Protein AF-A0A292RBQ7-F1 (afdb_monomer_lite)

Structure (mmCIF, N/CA/C/O backbone):
data_AF-A0A292RBQ7-F1
#
_entry.id   AF-A0A292RBQ7-F1
#
loop_
_atom_site.group_PDB
_atom_site.id
_atom_site.type_symbol
_atom_site.label_atom_id
_atom_site.label_alt_id
_atom_site.label_comp_id
_atom_site.label_asym_id
_atom_site.label_entity_id
_atom_site.label_seq_id
_atom_site.pdbx_PDB_ins_code
_atom_site.Cartn_x
_atom_site.Cartn_y
_atom_site.Cartn_z
_atom_site.occupancy
_atom_site.B_iso_or_equiv
_atom_site.auth_seq_id
_atom_site.auth_comp_id
_atom_site.auth_asym_id
_atom_site.auth_atom_id
_atom_site.pdbx_PDB_model_num
ATOM 1 N N . MET A 1 1 ? -29.243 -13.535 18.880 1.00 34.84 1 MET A N 1
ATOM 2 C CA . MET A 1 1 ? -29.684 -13.209 17.508 1.00 34.84 1 MET A CA 1
ATOM 3 C C . MET A 1 1 ? -28.539 -13.548 16.570 1.00 34.84 1 MET A C 1
ATOM 5 O O . MET A 1 1 ? -27.465 -12.994 16.783 1.00 34.84 1 MET A O 1
ATOM 9 N N . PRO A 1 2 ? -28.694 -14.492 15.629 1.00 38.25 2 PRO A N 1
ATOM 10 C CA . PRO A 1 2 ? -27.666 -14.731 14.625 1.00 38.25 2 PRO A CA 1
ATOM 11 C C . PRO A 1 2 ? -27.558 -13.477 13.753 1.00 38.25 2 PRO A C 1
ATOM 13 O O . PRO A 1 2 ? -28.570 -12.951 13.292 1.00 38.25 2 PRO A O 1
ATOM 16 N N . LEU A 1 3 ? -26.342 -12.951 13.601 1.00 38.84 3 LEU A N 1
ATOM 17 C CA . LEU A 1 3 ? -26.073 -11.875 12.655 1.00 38.84 3 LEU A CA 1
ATOM 18 C C . LEU A 1 3 ? -26.405 -12.410 11.267 1.00 38.84 3 LEU A C 1
ATOM 20 O O . LEU A 1 3 ? -25.806 -13.386 10.817 1.00 38.84 3 LEU A O 1
ATOM 24 N N . ASN A 1 4 ? -27.402 -11.796 10.639 1.00 38.44 4 ASN A N 1
ATOM 25 C CA . ASN A 1 4 ? -27.817 -12.137 9.296 1.00 38.44 4 ASN A CA 1
ATOM 26 C C . ASN A 1 4 ? -26.630 -11.880 8.353 1.00 38.44 4 ASN A C 1
ATOM 28 O O . ASN A 1 4 ? -26.234 -10.734 8.145 1.00 38.44 4 ASN A O 1
ATOM 32 N N . THR A 1 5 ? -26.010 -12.954 7.866 1.00 45.53 5 THR A N 1
ATOM 33 C CA . THR A 1 5 ? -24.866 -12.928 6.939 1.00 45.53 5 THR A CA 1
ATOM 34 C C . THR A 1 5 ? -25.353 -12.997 5.495 1.00 45.53 5 THR A C 1
ATOM 36 O O . THR A 1 5 ? -24.689 -13.575 4.638 1.00 45.53 5 THR A O 1
ATOM 39 N N . ASP A 1 6 ? -26.507 -12.381 5.224 1.00 39.84 6 ASP A N 1
ATOM 40 C CA . ASP A 1 6 ? -27.011 -12.147 3.877 1.00 39.84 6 ASP A CA 1
ATOM 41 C C . ASP A 1 6 ? -26.013 -11.257 3.127 1.00 39.84 6 ASP A C 1
ATOM 43 O O . ASP A 1 6 ? -26.031 -10.028 3.193 1.00 39.84 6 ASP A O 1
ATOM 47 N N . SER A 1 7 ? -25.071 -11.938 2.474 1.00 49.31 7 SER A N 1
ATOM 48 C CA . SER A 1 7 ? -24.188 -11.482 1.409 1.00 49.31 7 SER A CA 1
ATOM 49 C C . SER A 1 7 ? -23.706 -10.037 1.552 1.00 49.31 7 SER A C 1
ATOM 51 O O . SER A 1 7 ? -24.152 -9.139 0.833 1.00 49.31 7 SER A O 1
ATOM 53 N N . ILE A 1 8 ? -22.701 -9.815 2.406 1.00 46.22 8 ILE A N 1
ATOM 54 C CA . ILE A 1 8 ? -21.756 -8.725 2.135 1.00 46.22 8 ILE A CA 1
ATOM 55 C C . ILE A 1 8 ? -21.230 -9.009 0.721 1.00 46.22 8 ILE A C 1
ATOM 57 O O . ILE A 1 8 ? -20.708 -10.104 0.505 1.00 46.22 8 ILE 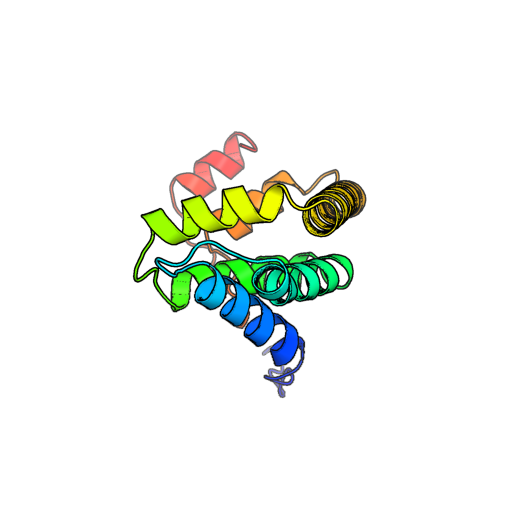A O 1
ATOM 61 N N . PRO A 1 9 ? -21.410 -8.111 -0.266 1.00 44.62 9 PRO A N 1
ATOM 62 C CA . PRO A 1 9 ? -20.984 -8.399 -1.624 1.00 44.62 9 PRO A CA 1
ATOM 63 C C . PRO A 1 9 ? -19.484 -8.670 -1.590 1.00 44.62 9 PRO A C 1
ATOM 65 O O . PRO A 1 9 ? -18.700 -7.768 -1.283 1.00 44.62 9 PRO A O 1
ATOM 68 N N . VAL A 1 10 ? -19.113 -9.914 -1.910 1.00 51.59 10 VAL A N 1
ATOM 69 C CA . VAL A 1 10 ? -17.736 -10.444 -1.915 1.00 51.59 10 VAL A CA 1
ATOM 70 C C . VAL A 1 10 ? -16.793 -9.563 -2.760 1.00 51.59 10 VAL A C 1
ATOM 72 O O . VAL A 1 10 ? -15.580 -9.598 -2.604 1.00 51.59 10 VAL A O 1
ATOM 75 N N . ASP A 1 11 ? -17.353 -8.684 -3.598 1.00 59.47 11 ASP A N 1
ATOM 76 C CA . ASP A 1 11 ? -16.640 -7.833 -4.547 1.00 59.47 11 ASP A CA 1
ATOM 77 C C . ASP A 1 11 ? -16.521 -6.342 -4.178 1.00 59.47 11 ASP A C 1
ATOM 79 O O . ASP A 1 11 ? -15.905 -5.599 -4.946 1.00 59.47 11 ASP A O 1
ATOM 83 N N . ARG A 1 12 ? -17.038 -5.855 -3.032 1.00 63.41 12 ARG A N 1
ATOM 84 C CA . ARG A 1 12 ? -17.095 -4.392 -2.756 1.00 63.41 12 ARG A CA 1
ATOM 85 C C . ARG A 1 12 ? -15.739 -3.686 -2.855 1.00 63.41 12 ARG A C 1
ATOM 87 O O . ARG A 1 12 ? -15.679 -2.520 -3.239 1.00 63.41 12 ARG A O 1
ATOM 94 N N . PHE A 1 13 ? -14.656 -4.392 -2.533 1.00 71.44 13 PHE A N 1
ATOM 95 C CA . PHE A 1 13 ? -13.298 -3.851 -2.554 1.00 71.44 13 PHE A CA 1
ATOM 96 C C . PHE A 1 13 ? -12.317 -4.675 -3.395 1.00 71.44 13 PHE A C 1
ATOM 98 O O . PHE A 1 13 ? -11.103 -4.497 -3.280 1.00 71.44 13 PHE A O 1
ATOM 105 N N . LYS A 1 14 ? -12.816 -5.536 -4.288 1.00 80.31 14 LYS A N 1
ATOM 106 C CA . LYS A 1 14 ? -11.972 -6.368 -5.158 1.00 80.31 14 LYS A CA 1
ATOM 107 C C . LYS A 1 14 ? -10.975 -5.555 -5.968 1.00 80.31 14 LYS A C 1
ATOM 109 O O . LYS A 1 14 ? -9.822 -5.943 -6.072 1.00 80.31 14 LYS A O 1
ATOM 114 N N . SER A 1 15 ? -11.381 -4.394 -6.480 1.00 84.25 15 SER A N 1
ATOM 115 C CA . SER A 1 15 ? -10.478 -3.517 -7.234 1.00 84.25 15 SER A CA 1
ATOM 116 C C . SER A 1 15 ? -9.303 -3.006 -6.390 1.00 84.25 15 SER A C 1
ATOM 118 O O . SER A 1 15 ? -8.179 -2.966 -6.887 1.00 84.25 15 SER A O 1
ATOM 120 N N . ILE A 1 16 ? -9.538 -2.694 -5.109 1.00 86.25 16 ILE A N 1
ATOM 121 C CA . ILE A 1 16 ? -8.496 -2.290 -4.153 1.00 86.25 16 ILE A CA 1
ATOM 122 C C . ILE A 1 16 ? -7.552 -3.466 -3.886 1.00 86.25 16 ILE A C 1
ATOM 124 O O . ILE A 1 16 ? -6.334 -3.287 -3.925 1.00 86.25 16 ILE A O 1
ATOM 128 N N . ARG A 1 17 ? -8.101 -4.672 -3.685 1.00 85.00 17 ARG A N 1
ATOM 129 C CA . ARG A 1 17 ? -7.316 -5.901 -3.499 1.00 85.00 17 ARG A CA 1
ATOM 130 C C . ARG A 1 17 ? -6.442 -6.214 -4.705 1.00 85.00 17 ARG A C 1
ATOM 132 O O . ARG A 1 17 ? -5.235 -6.349 -4.563 1.00 85.00 17 ARG A O 1
ATOM 139 N N . THR A 1 18 ? -7.027 -6.252 -5.900 1.00 87.56 18 THR A N 1
ATOM 140 C CA . THR A 1 18 ? -6.303 -6.532 -7.144 1.00 87.56 18 THR A CA 1
ATOM 141 C C . THR A 1 18 ? -5.192 -5.515 -7.387 1.00 87.56 18 THR A C 1
ATOM 143 O O . THR A 1 18 ? -4.115 -5.877 -7.858 1.00 87.56 18 THR A O 1
ATOM 146 N N . ARG A 1 19 ? -5.409 -4.235 -7.059 1.00 89.38 19 ARG A N 1
ATOM 147 C CA . ARG A 1 19 ? -4.346 -3.227 -7.162 1.00 89.38 19 ARG A CA 1
ATOM 148 C C . ARG A 1 19 ? -3.252 -3.437 -6.121 1.00 89.38 19 ARG A C 1
ATOM 150 O O . ARG A 1 19 ? -2.087 -3.399 -6.497 1.00 89.38 19 ARG A O 1
ATOM 157 N N . ALA A 1 20 ? -3.600 -3.740 -4.872 1.00 89.94 20 ALA A N 1
ATOM 158 C CA . ALA A 1 20 ? -2.628 -4.084 -3.833 1.00 89.94 20 ALA A CA 1
ATOM 159 C C . ALA A 1 20 ? -1.746 -5.275 -4.248 1.00 89.94 20 ALA A C 1
ATOM 161 O O . ALA A 1 20 ? -0.520 -5.215 -4.203 1.00 89.94 20 ALA A O 1
ATOM 162 N N . GLU A 1 21 ? -2.377 -6.327 -4.758 1.00 89.12 21 GLU A N 1
ATOM 163 C CA . GLU A 1 21 ? -1.735 -7.509 -5.323 1.00 89.12 21 GLU A CA 1
ATOM 164 C C . GLU A 1 21 ? -0.766 -7.174 -6.462 1.00 89.12 21 GLU A C 1
ATOM 166 O O . GLU A 1 21 ? 0.350 -7.701 -6.491 1.00 89.12 21 GLU A O 1
ATOM 171 N N . ARG A 1 22 ? -1.170 -6.299 -7.391 1.00 89.44 22 ARG A N 1
ATOM 172 C CA . ARG A 1 22 ? -0.319 -5.854 -8.504 1.00 89.44 22 ARG A CA 1
ATOM 173 C C . ARG A 1 22 ? 0.910 -5.096 -8.025 1.00 89.44 22 ARG A C 1
ATOM 175 O O . ARG A 1 22 ? 1.962 -5.286 -8.622 1.00 89.44 22 ARG A O 1
ATOM 182 N N . VAL A 1 23 ? 0.804 -4.309 -6.950 1.00 90.75 23 VAL A N 1
ATOM 183 C CA . VAL A 1 23 ? 1.970 -3.641 -6.347 1.00 90.75 23 VAL A CA 1
ATOM 184 C C . VAL A 1 23 ? 2.991 -4.663 -5.863 1.00 90.75 23 VAL A C 1
ATOM 186 O O . VAL A 1 23 ? 4.178 -4.519 -6.146 1.00 90.75 23 VAL A O 1
ATOM 189 N N . ILE A 1 24 ? 2.545 -5.709 -5.160 1.00 89.31 24 ILE A N 1
ATOM 190 C CA . ILE A 1 24 ? 3.460 -6.753 -4.685 1.00 89.31 24 ILE A CA 1
ATOM 191 C C . ILE A 1 24 ? 4.177 -7.396 -5.874 1.00 89.31 24 ILE A C 1
ATOM 193 O O . ILE A 1 24 ? 5.400 -7.476 -5.871 1.00 89.31 24 ILE A O 1
ATOM 197 N N . THR A 1 25 ? 3.448 -7.762 -6.931 1.00 87.69 25 THR A N 1
ATOM 198 C CA . THR A 1 25 ? 4.039 -8.370 -8.135 1.00 87.69 25 THR A CA 1
ATOM 199 C C . THR A 1 25 ? 4.974 -7.438 -8.894 1.00 87.69 25 THR A C 1
ATOM 201 O O . THR A 1 25 ? 6.016 -7.885 -9.361 1.00 87.69 25 THR A O 1
ATOM 204 N N . SER A 1 26 ? 4.629 -6.158 -9.035 1.00 88.25 26 SER A N 1
ATOM 205 C CA . SER A 1 26 ? 5.461 -5.213 -9.783 1.00 88.25 26 SER A CA 1
ATOM 206 C C . SER A 1 26 ? 6.757 -4.878 -9.054 1.00 88.25 26 SER A C 1
ATOM 208 O O . SER A 1 26 ? 7.739 -4.519 -9.695 1.00 88.25 26 SER A O 1
ATOM 210 N N . LEU A 1 27 ? 6.774 -4.977 -7.721 1.00 88.88 27 LEU A N 1
ATOM 211 C CA . LEU A 1 27 ? 7.961 -4.705 -6.914 1.00 88.88 27 LEU A CA 1
ATOM 212 C C . LEU A 1 27 ? 8.793 -5.961 -6.639 1.00 88.88 27 LEU A C 1
ATOM 214 O O . LEU A 1 27 ? 10.011 -5.846 -6.517 1.00 88.88 27 LEU A O 1
ATOM 218 N N . ASP A 1 28 ? 8.181 -7.144 -6.576 1.00 88.94 28 ASP A N 1
ATOM 219 C CA . ASP A 1 28 ? 8.846 -8.434 -6.338 1.00 88.94 28 ASP A CA 1
ATOM 220 C C . ASP A 1 28 ? 9.494 -9.000 -7.618 1.00 88.94 28 ASP A C 1
ATOM 222 O O . ASP A 1 28 ? 9.190 -10.098 -8.077 1.00 88.94 28 ASP A O 1
ATOM 226 N N . THR A 1 29 ? 10.380 -8.211 -8.228 1.00 87.00 29 THR A N 1
ATOM 227 C CA . THR A 1 29 ? 11.065 -8.538 -9.486 1.00 87.00 29 THR A CA 1
ATOM 228 C C . THR A 1 29 ? 12.551 -8.169 -9.434 1.00 87.00 29 THR A C 1
ATOM 230 O O . THR A 1 29 ? 12.912 -7.154 -8.831 1.00 87.00 29 THR A O 1
ATOM 233 N N . PRO A 1 30 ? 13.445 -8.930 -10.095 1.00 86.81 30 PRO A N 1
ATOM 234 C CA . PRO A 1 30 ? 14.856 -8.565 -10.217 1.00 86.81 30 PRO A CA 1
ATOM 235 C C . PRO A 1 30 ? 15.101 -7.235 -10.941 1.00 86.81 30 PRO A C 1
ATOM 237 O O . PRO A 1 30 ? 16.161 -6.625 -10.757 1.00 86.81 30 PRO A O 1
ATOM 240 N N . LEU A 1 31 ? 14.140 -6.782 -11.748 1.00 86.81 31 LEU A N 1
ATOM 241 C CA . LEU A 1 31 ? 14.236 -5.554 -12.530 1.00 86.81 31 LEU A CA 1
ATOM 242 C C . LEU A 1 31 ? 14.193 -4.309 -11.636 1.00 86.81 31 LEU A C 1
ATOM 244 O O . LEU A 1 31 ? 13.584 -4.306 -10.564 1.00 86.81 31 LEU A O 1
ATOM 248 N N . SER A 1 32 ? 14.877 -3.254 -12.073 1.00 83.88 32 SER A N 1
ATOM 249 C CA . SER A 1 32 ? 14.765 -1.940 -11.443 1.00 83.88 32 SER A CA 1
ATOM 250 C C . SER A 1 32 ? 13.432 -1.302 -11.840 1.00 83.88 32 SER A C 1
ATOM 252 O O . SER A 1 32 ? 13.071 -1.377 -13.013 1.00 83.88 32 SER A O 1
ATOM 254 N N . PRO A 1 33 ? 12.710 -0.674 -10.901 1.00 83.94 33 PRO A N 1
ATOM 255 C CA . PRO A 1 33 ? 11.444 -0.028 -11.206 1.00 83.94 33 PRO A CA 1
ATOM 256 C C . PRO A 1 33 ? 11.668 1.217 -12.069 1.00 83.94 33 PRO A C 1
ATOM 258 O O . PRO A 1 33 ? 12.522 2.050 -11.759 1.00 83.94 33 PRO A O 1
ATOM 261 N N . ASP A 1 34 ? 10.881 1.333 -13.130 1.00 78.50 34 ASP A N 1
ATOM 262 C CA . ASP A 1 34 ? 10.764 2.514 -13.986 1.00 78.50 34 ASP A CA 1
ATOM 263 C C . ASP A 1 34 ? 9.548 3.374 -13.584 1.00 78.50 34 ASP A C 1
ATOM 265 O O . ASP A 1 34 ? 8.831 3.061 -12.627 1.00 78.50 34 ASP A O 1
ATOM 269 N N . GLU A 1 35 ? 9.322 4.489 -14.287 1.00 72.88 35 GLU A N 1
ATOM 270 C CA . GLU A 1 35 ? 8.167 5.364 -14.035 1.00 72.88 35 GLU A CA 1
ATOM 271 C C . GLU A 1 35 ? 6.835 4.611 -14.176 1.00 72.88 35 GLU A C 1
ATOM 273 O O . GLU A 1 35 ? 5.943 4.776 -13.339 1.00 72.88 35 GLU A O 1
ATOM 278 N N . ASP A 1 36 ? 6.723 3.702 -15.144 1.00 69.75 36 ASP A N 1
ATOM 279 C CA . ASP A 1 36 ? 5.525 2.884 -15.355 1.00 69.75 36 ASP A CA 1
ATOM 280 C C . ASP A 1 36 ? 5.287 1.886 -14.211 1.00 69.75 36 ASP A C 1
ATOM 282 O O . ASP A 1 36 ? 4.145 1.665 -13.790 1.00 69.75 36 ASP A O 1
ATOM 286 N N . SER A 1 37 ? 6.356 1.353 -13.617 1.00 68.56 37 SER A N 1
ATOM 287 C CA . SER A 1 37 ? 6.313 0.482 -12.437 1.00 68.56 37 SER A CA 1
ATOM 288 C C . SER A 1 37 ? 5.735 1.196 -11.212 1.00 68.56 37 SER A C 1
ATOM 290 O O . SER A 1 37 ? 5.205 0.547 -10.304 1.00 68.56 37 SER A O 1
ATOM 292 N N . THR A 1 38 ? 5.782 2.532 -11.179 1.00 83.44 38 THR A N 1
ATOM 293 C CA . THR A 1 38 ? 5.189 3.325 -10.091 1.00 83.44 38 THR A CA 1
ATOM 294 C C . THR A 1 38 ? 3.665 3.426 -10.188 1.00 83.44 38 THR A C 1
ATOM 296 O O . THR A 1 38 ? 3.004 3.673 -9.174 1.00 83.44 38 THR A O 1
ATOM 299 N N . LYS A 1 39 ? 3.078 3.169 -11.366 1.00 89.81 39 LYS A N 1
ATOM 300 C CA . LYS A 1 39 ? 1.642 3.337 -11.631 1.00 89.81 39 LYS A CA 1
ATOM 301 C C . LYS A 1 39 ? 0.768 2.543 -10.667 1.00 89.81 39 LYS A C 1
ATOM 303 O O . LYS A 1 39 ? -0.151 3.105 -10.072 1.00 89.81 39 LYS A O 1
ATOM 308 N N . TYR A 1 40 ? 1.066 1.259 -10.468 1.00 89.19 40 TYR A N 1
ATOM 309 C CA . TYR A 1 40 ? 0.266 0.408 -9.581 1.00 89.19 40 TYR A CA 1
ATOM 310 C C . TYR A 1 40 ? 0.341 0.871 -8.127 1.00 89.19 40 TYR A C 1
ATOM 312 O O . TYR A 1 40 ? -0.679 0.888 -7.436 1.00 89.19 40 TYR A O 1
ATOM 320 N N . LEU A 1 41 ? 1.523 1.304 -7.673 1.00 91.44 41 LEU A N 1
ATOM 321 C CA . LEU A 1 41 ? 1.679 1.845 -6.326 1.00 91.44 41 LEU A CA 1
ATOM 322 C C . LEU A 1 41 ? 0.921 3.165 -6.181 1.00 91.44 41 LEU A C 1
ATOM 324 O O . LEU A 1 41 ? 0.219 3.350 -5.192 1.00 91.44 41 LEU A O 1
ATOM 328 N N . ALA A 1 42 ? 0.997 4.056 -7.169 1.00 93.06 42 ALA A N 1
ATOM 329 C CA . ALA A 1 42 ? 0.262 5.316 -7.161 1.00 93.06 42 ALA A CA 1
ATOM 330 C C . ALA A 1 42 ? -1.258 5.094 -7.118 1.00 93.06 42 ALA A C 1
ATOM 332 O O . ALA A 1 42 ? -1.958 5.724 -6.324 1.00 93.06 42 ALA A O 1
ATOM 333 N N . GLU A 1 43 ? -1.788 4.195 -7.949 1.00 92.62 43 GLU A N 1
ATOM 334 C CA . GLU A 1 43 ? -3.211 3.842 -7.951 1.00 92.62 43 GLU A CA 1
ATOM 335 C C . GLU A 1 43 ? -3.650 3.257 -6.606 1.00 92.62 43 GLU A C 1
ATOM 337 O O . GLU A 1 43 ? -4.670 3.677 -6.057 1.00 92.62 43 GLU A O 1
ATOM 342 N N . HIS A 1 44 ? -2.858 2.350 -6.033 1.00 92.81 44 HIS A N 1
ATOM 343 C CA . HIS A 1 44 ? -3.165 1.777 -4.729 1.00 92.81 44 HIS A CA 1
ATOM 344 C C . HIS A 1 44 ? -3.074 2.815 -3.596 1.00 92.81 44 HIS A C 1
ATOM 346 O O . HIS A 1 44 ? -3.939 2.857 -2.726 1.00 92.81 44 HIS A O 1
ATO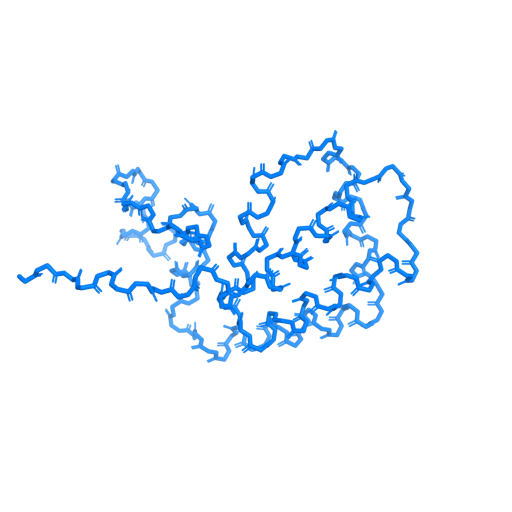M 352 N N . LEU A 1 45 ? -2.099 3.729 -3.624 1.00 93.12 45 LEU A N 1
ATOM 353 C CA . LEU A 1 45 ? -2.022 4.834 -2.663 1.00 93.12 45 LEU A CA 1
ATOM 354 C C . LEU A 1 45 ? -3.234 5.770 -2.767 1.00 93.12 45 LEU A C 1
ATOM 356 O O . LEU A 1 45 ? -3.730 6.245 -1.745 1.00 93.12 45 LEU A O 1
ATOM 360 N N . ARG A 1 46 ? -3.763 6.005 -3.975 1.00 93.50 46 ARG A N 1
ATOM 361 C CA . ARG A 1 46 ? -5.021 6.749 -4.166 1.00 93.50 46 ARG A CA 1
ATOM 362 C C . ARG A 1 46 ? -6.224 5.999 -3.593 1.00 93.50 46 ARG A C 1
ATOM 364 O O . ARG A 1 46 ? -7.106 6.641 -3.022 1.00 93.50 46 ARG A O 1
ATOM 371 N N . ASP A 1 47 ? -6.258 4.671 -3.686 1.00 89.25 47 ASP A N 1
ATOM 372 C CA . ASP A 1 47 ? -7.272 3.869 -2.991 1.00 89.25 47 ASP A CA 1
ATOM 373 C C . ASP A 1 47 ? -7.141 4.000 -1.477 1.00 89.25 47 ASP A C 1
ATOM 375 O O . ASP A 1 47 ? -8.141 4.245 -0.806 1.00 89.25 47 ASP A O 1
ATOM 379 N N . CYS A 1 48 ? -5.923 3.918 -0.938 1.00 89.81 48 CYS A N 1
ATOM 380 C CA . CYS A 1 48 ? -5.655 4.146 0.480 1.00 89.81 48 CYS A CA 1
ATOM 381 C C . CYS A 1 48 ? -6.055 5.564 0.907 1.00 89.81 48 CYS A C 1
ATOM 383 O O . CYS A 1 48 ? -6.552 5.760 2.006 1.00 89.81 48 CYS A O 1
ATOM 385 N N . LEU A 1 49 ? -5.920 6.575 0.049 1.00 89.88 49 LEU A N 1
ATOM 386 C CA . LEU A 1 49 ? -6.423 7.913 0.357 1.00 89.88 49 LEU A CA 1
ATOM 387 C C . LEU A 1 49 ? -7.953 7.958 0.418 1.00 89.88 49 LEU A C 1
ATOM 389 O O . LEU A 1 49 ? -8.496 8.690 1.239 1.00 89.88 49 LEU A O 1
ATOM 393 N N . LYS A 1 50 ? -8.673 7.195 -0.407 1.00 88.06 50 LYS A N 1
ATOM 394 C CA . LYS A 1 50 ? -10.147 7.144 -0.373 1.00 88.06 50 LYS A CA 1
ATOM 395 C C . LYS A 1 50 ? -10.672 6.281 0.777 1.00 88.06 50 LYS A C 1
ATOM 397 O O . LYS A 1 50 ? -11.579 6.701 1.491 1.00 88.06 50 LYS A O 1
ATOM 402 N N . HIS A 1 51 ? -10.061 5.119 0.987 1.00 84.44 51 HIS A N 1
ATOM 403 C CA . HIS A 1 51 ? -10.438 4.106 1.972 1.00 84.44 51 HIS A CA 1
ATOM 404 C C . HIS A 1 51 ? -9.194 3.612 2.741 1.00 84.44 51 HIS A C 1
ATOM 406 O O . HIS A 1 51 ? -8.697 2.521 2.459 1.00 84.44 51 HIS A O 1
ATOM 412 N N . PRO A 1 52 ? -8.680 4.380 3.723 1.00 83.19 52 PRO A N 1
ATOM 413 C CA . PRO A 1 52 ? -7.370 4.112 4.330 1.00 83.19 52 PRO A CA 1
ATOM 414 C C . PRO A 1 52 ? -7.254 2.758 5.012 1.00 83.19 52 PRO A C 1
ATOM 416 O O . PRO A 1 52 ? -6.315 2.014 4.749 1.00 83.19 52 PRO A O 1
ATOM 419 N N . THR A 1 53 ? -8.228 2.400 5.845 1.00 80.00 53 THR A N 1
ATOM 420 C CA . THR A 1 53 ? -8.217 1.121 6.564 1.00 80.00 53 THR A CA 1
ATOM 421 C C . THR A 1 53 ? -8.306 -0.057 5.594 1.00 80.00 53 THR A C 1
ATOM 423 O O . THR A 1 53 ? -7.506 -0.983 5.674 1.00 80.00 53 THR A O 1
ATOM 426 N N . THR A 1 54 ? -9.223 0.009 4.626 1.00 81.25 54 THR A N 1
ATOM 427 C CA . THR A 1 54 ? -9.422 -1.034 3.612 1.00 81.25 54 THR A CA 1
ATOM 428 C C . THR A 1 54 ? -8.195 -1.205 2.721 1.00 81.25 54 THR A C 1
ATOM 430 O O . THR A 1 54 ? -7.738 -2.325 2.528 1.00 81.25 54 THR A O 1
ATOM 433 N N . GLY A 1 55 ? -7.625 -0.111 2.208 1.00 85.44 55 GLY A N 1
ATOM 434 C CA . GLY A 1 55 ? -6.437 -0.155 1.357 1.00 85.44 55 GLY A CA 1
ATOM 435 C C . GLY A 1 55 ? -5.223 -0.749 2.071 1.00 85.44 55 GLY A C 1
ATOM 436 O O . GLY A 1 55 ? -4.592 -1.661 1.543 1.00 85.44 55 GLY A O 1
ATOM 437 N N . LEU A 1 56 ? -4.956 -0.321 3.310 1.00 86.31 56 LEU A N 1
ATOM 438 C CA . LEU A 1 56 ? -3.857 -0.867 4.115 1.00 86.31 56 LEU A CA 1
ATOM 439 C C . LEU A 1 56 ? -4.045 -2.355 4.429 1.00 86.31 56 LEU A C 1
ATOM 441 O O . LEU A 1 56 ? -3.091 -3.127 4.349 1.00 86.31 56 LEU A O 1
ATOM 445 N N . MET A 1 57 ? -5.271 -2.774 4.753 1.00 83.62 57 MET A N 1
ATOM 446 C CA . MET A 1 57 ? -5.575 -4.188 4.977 1.00 83.62 57 MET A CA 1
ATOM 447 C C . MET A 1 57 ? -5.404 -5.022 3.706 1.00 83.62 57 MET A C 1
ATOM 449 O O . MET A 1 57 ? -4.859 -6.119 3.783 1.00 83.62 57 MET A O 1
ATOM 453 N N . ALA A 1 58 ? -5.815 -4.499 2.546 1.00 85.31 58 ALA A N 1
ATOM 454 C CA . ALA A 1 58 ? -5.631 -5.162 1.256 1.00 85.31 58 ALA A CA 1
ATOM 455 C C . ALA A 1 58 ? -4.148 -5.391 0.955 1.00 85.31 58 ALA A C 1
ATOM 457 O O . ALA A 1 58 ? -3.759 -6.473 0.525 1.00 85.31 58 ALA A O 1
ATOM 458 N N . TYR A 1 59 ? -3.322 -4.373 1.208 1.00 86.75 59 TYR A N 1
ATOM 459 C CA . TYR A 1 59 ? -1.879 -4.446 1.021 1.00 86.75 59 TYR A CA 1
ATOM 460 C C . TYR A 1 59 ? -1.230 -5.504 1.900 1.00 86.75 59 TYR A C 1
ATOM 462 O O . TYR A 1 59 ? -0.446 -6.317 1.418 1.00 86.75 59 TYR A O 1
ATOM 470 N N . ASN A 1 60 ? -1.578 -5.505 3.185 1.00 84.06 60 ASN A N 1
ATOM 471 C CA . ASN A 1 60 ? -1.034 -6.453 4.143 1.00 84.06 60 ASN A CA 1
ATOM 472 C C . ASN A 1 60 ? -1.460 -7.893 3.814 1.00 84.06 60 ASN A C 1
ATOM 474 O O . ASN A 1 60 ? -0.629 -8.798 3.800 1.00 84.06 60 ASN A O 1
ATOM 478 N N . ASP A 1 61 ? -2.734 -8.098 3.468 1.00 82.50 61 ASP A N 1
ATOM 479 C CA . ASP A 1 61 ? -3.247 -9.403 3.044 1.00 82.50 61 ASP A CA 1
ATOM 480 C C . ASP A 1 61 ? -2.554 -9.895 1.765 1.00 82.50 61 ASP A C 1
ATOM 482 O O . ASP A 1 61 ? -2.109 -11.041 1.714 1.00 82.50 61 ASP A O 1
ATOM 486 N N . ALA A 1 62 ? -2.372 -9.027 0.764 1.00 83.25 62 ALA A N 1
ATOM 487 C CA . ALA A 1 62 ? -1.635 -9.348 -0.459 1.00 83.25 62 ALA A CA 1
ATOM 488 C C . ALA A 1 62 ? -0.165 -9.693 -0.173 1.00 83.25 62 ALA A C 1
ATOM 490 O O . ALA A 1 62 ? 0.367 -10.654 -0.724 1.00 83.25 62 ALA A O 1
ATOM 491 N N . PHE A 1 63 ? 0.489 -8.945 0.715 1.00 82.12 63 PHE A N 1
ATOM 492 C CA . PHE A 1 63 ? 1.877 -9.185 1.107 1.00 82.12 63 PHE A CA 1
ATOM 493 C C . PHE A 1 63 ? 2.067 -10.561 1.765 1.00 82.12 63 PHE A C 1
ATOM 495 O O . PHE A 1 63 ? 3.053 -11.246 1.499 1.00 82.12 63 PHE A O 1
ATOM 502 N N . ILE A 1 64 ? 1.116 -10.981 2.604 1.00 77.94 64 ILE A N 1
ATOM 503 C CA . ILE A 1 64 ? 1.164 -12.260 3.329 1.00 77.94 64 ILE A CA 1
ATOM 504 C C . ILE A 1 64 ? 0.761 -13.431 2.434 1.00 77.94 64 ILE A C 1
ATOM 506 O O . ILE A 1 64 ? 1.440 -14.454 2.416 1.00 77.94 64 ILE A O 1
ATOM 510 N N . SER A 1 65 ? -0.359 -13.298 1.721 1.00 73.62 65 SER A N 1
ATOM 511 C CA . SER A 1 65 ? -0.962 -14.390 0.947 1.00 73.62 65 SER A CA 1
ATOM 512 C C . SER A 1 65 ? -0.132 -14.782 -0.266 1.00 73.62 65 SER A C 1
ATOM 514 O O . SER A 1 65 ? -0.054 -15.964 -0.596 1.00 73.62 65 SER A O 1
ATOM 516 N N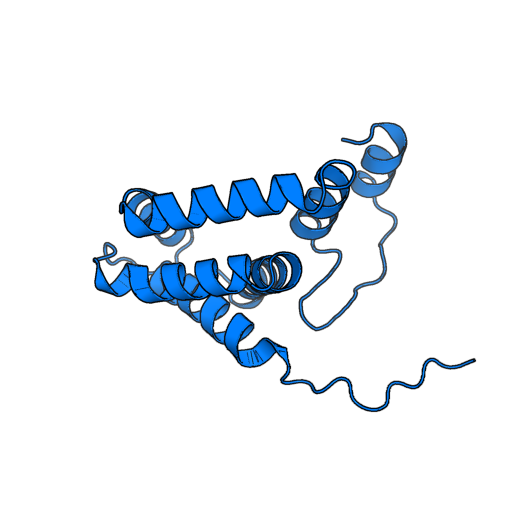 . ARG A 1 66 ? 0.496 -13.808 -0.931 1.00 69.50 66 ARG A N 1
ATOM 517 C CA . ARG A 1 66 ? 1.208 -14.063 -2.183 1.00 69.50 66 ARG A CA 1
ATOM 518 C C . ARG A 1 66 ? 2.573 -14.715 -1.974 1.00 69.50 66 ARG A C 1
ATOM 520 O O . ARG A 1 66 ? 3.057 -15.389 -2.877 1.00 69.50 66 ARG A O 1
ATOM 527 N N . GLY A 1 67 ? 3.172 -14.523 -0.797 1.00 62.62 67 GLY A N 1
ATOM 528 C CA . GLY A 1 67 ? 4.583 -14.820 -0.575 1.00 62.62 67 GLY A CA 1
ATOM 529 C C . GLY A 1 67 ? 5.485 -13.895 -1.401 1.00 62.62 67 GLY A C 1
ATOM 530 O O . GLY A 1 67 ? 5.091 -13.353 -2.431 1.00 62.62 67 GLY A O 1
ATOM 531 N N . GLN A 1 68 ? 6.708 -13.673 -0.927 1.00 65.88 68 GLN A N 1
ATOM 532 C CA . GLN A 1 68 ? 7.722 -12.958 -1.699 1.00 65.88 68 GLN A CA 1
ATOM 533 C C . GLN A 1 68 ? 8.616 -13.993 -2.363 1.00 65.88 68 GLN A C 1
ATOM 535 O O . GLN A 1 68 ? 9.330 -14.719 -1.669 1.00 65.88 68 GLN A O 1
ATOM 540 N N . ASN A 1 69 ? 8.585 -14.063 -3.690 1.00 72.88 69 ASN A N 1
ATOM 541 C CA . ASN A 1 69 ? 9.511 -14.905 -4.440 1.00 72.88 69 ASN A CA 1
ATOM 542 C C . ASN A 1 69 ? 10.932 -14.327 -4.355 1.00 72.88 69 ASN A C 1
ATOM 544 O O . ASN A 1 69 ? 11.912 -15.071 -4.358 1.00 72.88 69 ASN A O 1
ATOM 548 N N . TYR A 1 70 ? 11.040 -12.999 -4.225 1.00 78.50 70 TYR A N 1
ATOM 549 C CA . TYR A 1 70 ? 12.288 -12.245 -4.265 1.00 78.50 70 TYR A CA 1
ATOM 550 C C . TYR A 1 70 ? 12.330 -11.141 -3.182 1.00 78.50 70 TYR A C 1
ATOM 552 O O . TYR A 1 70 ? 12.498 -9.956 -3.491 1.00 78.50 70 TYR A O 1
ATOM 560 N N . PRO A 1 71 ? 12.276 -11.493 -1.879 1.00 76.50 71 PRO A N 1
ATOM 561 C CA . PRO A 1 71 ? 12.089 -10.541 -0.772 1.00 76.50 71 PRO A CA 1
ATOM 562 C C . PRO A 1 71 ? 13.121 -9.400 -0.736 1.00 76.50 71 PRO A C 1
ATOM 564 O O . PRO A 1 71 ? 12.794 -8.244 -0.448 1.00 76.50 71 PRO A O 1
ATOM 567 N N . GLY A 1 72 ? 14.381 -9.699 -1.071 1.00 82.25 72 GLY A N 1
ATOM 568 C CA . GLY A 1 72 ? 15.446 -8.694 -1.143 1.00 82.25 72 GLY A CA 1
ATOM 569 C C . GLY A 1 72 ? 15.223 -7.655 -2.246 1.00 82.25 72 GLY A C 1
ATOM 570 O O . GLY A 1 72 ? 15.493 -6.467 -2.045 1.00 82.25 72 GLY A O 1
ATOM 571 N N . TYR A 1 73 ? 14.682 -8.089 -3.384 1.00 87.38 73 TYR A N 1
ATOM 572 C CA . TYR A 1 73 ? 14.404 -7.234 -4.533 1.00 87.38 73 TYR A CA 1
ATOM 573 C C . TYR A 1 73 ? 13.167 -6.376 -4.305 1.00 87.38 73 TYR A C 1
ATOM 575 O O . TYR A 1 73 ? 13.231 -5.173 -4.550 1.00 87.38 73 TYR A O 1
ATOM 583 N N . TYR A 1 74 ? 12.108 -6.942 -3.721 1.00 88.56 74 TYR A N 1
ATOM 584 C CA . TYR A 1 74 ? 10.938 -6.172 -3.307 1.00 88.56 74 TYR A CA 1
ATOM 585 C C . TYR A 1 74 ? 11.330 -4.972 -2.436 1.00 88.56 74 TYR A C 1
ATOM 587 O O . TYR A 1 74 ? 10.941 -3.838 -2.722 1.00 88.56 74 TYR A O 1
ATOM 595 N N . ARG A 1 75 ? 12.158 -5.188 -1.402 1.00 87.81 75 ARG A N 1
ATOM 596 C CA . ARG A 1 75 ? 12.594 -4.096 -0.517 1.00 87.81 75 ARG A CA 1
ATOM 597 C C . ARG A 1 75 ? 13.405 -3.048 -1.277 1.00 87.81 75 ARG A C 1
ATOM 599 O O . ARG A 1 75 ? 13.152 -1.857 -1.122 1.00 87.81 75 ARG A O 1
ATOM 606 N N . ARG A 1 76 ? 14.361 -3.481 -2.103 1.00 91.56 76 ARG A N 1
ATOM 607 C CA . ARG A 1 76 ? 15.182 -2.585 -2.934 1.00 91.56 76 ARG A CA 1
ATOM 608 C C . ARG A 1 76 ? 14.310 -1.722 -3.849 1.00 91.56 76 ARG A C 1
ATOM 610 O O . ARG A 1 76 ? 14.497 -0.510 -3.907 1.00 91.56 76 ARG A O 1
ATOM 617 N N . ASN A 1 77 ? 13.362 -2.344 -4.541 1.00 91.56 77 ASN A N 1
ATOM 618 C CA . ASN A 1 77 ? 12.506 -1.681 -5.516 1.00 91.56 77 ASN A CA 1
ATOM 619 C C . ASN A 1 77 ? 11.519 -0.736 -4.830 1.00 91.56 77 ASN A C 1
ATOM 621 O O . ASN A 1 77 ? 11.346 0.390 -5.284 1.00 91.56 77 ASN A O 1
ATOM 625 N N . LEU A 1 78 ? 10.950 -1.128 -3.688 1.00 90.94 78 LEU A N 1
ATOM 626 C CA . LEU A 1 78 ? 10.104 -0.246 -2.887 1.00 90.94 78 LEU A CA 1
ATOM 627 C C . LEU A 1 78 ? 10.861 1.023 -2.456 1.00 90.94 78 LEU A C 1
ATOM 629 O O . LEU A 1 78 ? 10.332 2.124 -2.593 1.00 90.94 78 LEU A O 1
ATOM 633 N N . GLU A 1 79 ? 12.104 0.897 -1.984 1.00 91.44 79 GLU A N 1
ATOM 634 C CA . GLU A 1 79 ? 12.934 2.055 -1.617 1.00 91.44 79 GLU A CA 1
ATOM 635 C C . GLU A 1 79 ? 13.314 2.934 -2.816 1.00 91.44 79 GLU A C 1
ATOM 637 O O . GLU A 1 79 ? 13.456 4.148 -2.668 1.00 91.44 79 GLU A O 1
ATOM 642 N N . ALA A 1 80 ? 13.453 2.354 -4.008 1.00 91.12 80 ALA A N 1
ATOM 643 C CA . ALA A 1 80 ? 13.658 3.121 -5.232 1.00 91.12 80 ALA A CA 1
ATOM 644 C C . ALA A 1 80 ? 12.388 3.895 -5.628 1.00 91.12 80 ALA A C 1
ATOM 646 O O . ALA A 1 80 ? 12.453 5.106 -5.835 1.00 91.12 80 ALA A O 1
ATOM 647 N N . VAL A 1 81 ? 11.224 3.237 -5.644 1.00 91.38 81 VAL A N 1
ATOM 648 C CA . VAL A 1 81 ? 9.946 3.853 -6.041 1.00 91.38 81 VAL A CA 1
ATOM 649 C C . VAL A 1 81 ? 9.518 4.974 -5.084 1.00 91.38 81 VAL A C 1
ATOM 651 O O . VAL A 1 81 ? 8.979 5.991 -5.516 1.00 91.38 81 VAL A O 1
ATOM 654 N N . LYS A 1 82 ? 9.819 4.858 -3.786 1.00 89.94 82 LYS A N 1
ATOM 655 C CA . LYS A 1 82 ? 9.550 5.913 -2.786 1.00 89.94 82 LYS A CA 1
ATOM 656 C C . LYS A 1 82 ? 10.231 7.252 -3.085 1.00 89.94 82 LYS A C 1
ATOM 658 O O . LYS A 1 82 ? 9.815 8.276 -2.544 1.00 89.94 82 LYS A O 1
ATOM 663 N N . LYS A 1 83 ? 11.292 7.258 -3.899 1.00 89.56 83 LYS A N 1
ATOM 664 C CA . LYS A 1 83 ? 12.033 8.477 -4.255 1.00 89.56 83 LYS A CA 1
ATOM 665 C C . LYS A 1 83 ? 11.349 9.285 -5.354 1.00 89.56 83 LYS A C 1
ATOM 667 O O . LYS A 1 83 ? 11.658 10.467 -5.486 1.00 89.56 83 LYS A O 1
ATOM 672 N N . PHE A 1 84 ? 10.426 8.685 -6.105 1.00 90.19 84 PHE A N 1
ATOM 673 C CA . PHE A 1 84 ? 9.693 9.394 -7.149 1.00 90.19 84 PHE A CA 1
ATOM 674 C C . PHE A 1 84 ? 8.779 10.459 -6.520 1.00 90.19 84 PHE A C 1
ATOM 676 O O . PHE A 1 84 ? 8.071 10.146 -5.553 1.00 90.19 84 PHE A O 1
ATOM 683 N N . PRO A 1 85 ? 8.773 11.705 -7.038 1.00 90.69 85 PRO A N 1
ATOM 684 C CA . PRO A 1 85 ? 8.033 12.815 -6.435 1.00 90.69 85 PRO A CA 1
ATOM 685 C C . PRO A 1 85 ? 6.550 12.511 -6.202 1.00 90.69 85 PRO A C 1
ATOM 687 O O . PRO A 1 85 ? 6.040 12.740 -5.105 1.00 90.69 85 PRO A O 1
ATOM 690 N N . ASP A 1 86 ? 5.878 11.919 -7.189 1.00 91.06 86 ASP A N 1
ATOM 691 C CA . ASP A 1 86 ? 4.447 11.615 -7.116 1.00 91.06 86 ASP A CA 1
ATOM 692 C C . ASP A 1 86 ? 4.120 10.599 -6.022 1.00 91.06 86 ASP A C 1
ATOM 694 O O . ASP A 1 86 ? 3.186 10.787 -5.239 1.00 91.06 86 ASP A O 1
ATOM 698 N N . ILE A 1 87 ? 4.928 9.544 -5.914 1.00 93.38 87 ILE A N 1
ATOM 699 C CA . ILE A 1 87 ? 4.774 8.524 -4.875 1.00 93.38 87 ILE A CA 1
ATOM 700 C C . ILE A 1 87 ? 5.027 9.129 -3.500 1.00 93.38 87 ILE A C 1
ATOM 702 O O . ILE A 1 87 ? 4.229 8.928 -2.583 1.00 93.38 87 ILE A O 1
ATOM 706 N N . LYS A 1 88 ? 6.099 9.912 -3.359 1.00 92.69 88 LYS A N 1
ATOM 707 C CA . LYS A 1 88 ? 6.434 10.591 -2.106 1.00 92.69 88 LYS A CA 1
ATOM 708 C C . LYS A 1 88 ? 5.293 11.502 -1.644 1.00 92.69 88 LYS A C 1
ATOM 710 O O . LYS A 1 88 ? 4.915 11.461 -0.473 1.00 92.69 88 LYS A O 1
ATOM 715 N N . ASN A 1 89 ? 4.708 12.273 -2.558 1.00 94.06 89 ASN A N 1
ATOM 716 C CA . ASN A 1 89 ? 3.578 13.153 -2.266 1.00 94.06 89 ASN A CA 1
ATOM 717 C C . ASN A 1 89 ? 2.337 12.364 -1.827 1.00 94.06 89 ASN A C 1
ATOM 719 O O . ASN A 1 89 ? 1.723 12.703 -0.815 1.00 94.06 89 ASN A O 1
ATOM 723 N N . LEU A 1 90 ? 2.003 11.275 -2.526 1.00 94.38 90 LEU A N 1
ATOM 724 C CA . LEU A 1 90 ? 0.877 10.408 -2.165 1.00 94.38 90 LEU A CA 1
ATOM 725 C C . LEU A 1 90 ? 1.068 9.736 -0.798 1.00 94.38 90 LEU A C 1
ATOM 727 O O . LEU A 1 90 ? 0.124 9.664 -0.011 1.00 94.38 90 LEU A O 1
ATOM 731 N N . MET A 1 91 ? 2.281 9.276 -0.487 1.00 92.81 91 MET A N 1
ATOM 732 C CA . MET A 1 91 ? 2.600 8.694 0.819 1.00 92.81 91 MET A CA 1
ATOM 733 C C . MET A 1 91 ? 2.483 9.716 1.950 1.00 92.81 91 MET A C 1
ATOM 735 O O . MET A 1 91 ? 1.941 9.396 3.008 1.00 92.81 91 MET A O 1
ATOM 739 N N . ASN A 1 92 ? 2.958 10.944 1.736 1.00 93.44 92 ASN A N 1
ATOM 740 C CA . ASN A 1 92 ? 2.823 12.021 2.716 1.00 93.44 92 ASN A CA 1
ATOM 741 C C . ASN A 1 92 ? 1.350 12.364 2.961 1.00 93.44 92 ASN A C 1
ATOM 743 O O . ASN A 1 92 ? 0.914 12.367 4.110 1.00 93.44 92 ASN A O 1
ATOM 747 N N . ALA A 1 93 ? 0.565 12.533 1.894 1.00 93.38 93 ALA A N 1
ATOM 748 C CA . ALA A 1 93 ? -0.869 12.784 2.000 1.00 93.38 93 ALA A CA 1
ATOM 749 C C . ALA A 1 93 ? -1.600 11.656 2.748 1.00 93.38 93 ALA A C 1
ATOM 751 O O . ALA A 1 93 ? -2.466 11.917 3.585 1.00 93.38 93 ALA A O 1
ATOM 752 N N . LEU A 1 94 ? -1.237 10.393 2.488 1.00 90.25 94 LEU A N 1
ATOM 753 C CA . LEU A 1 94 ? -1.812 9.253 3.200 1.00 90.25 94 LEU A CA 1
ATOM 754 C C . LEU A 1 94 ? -1.443 9.289 4.684 1.00 90.25 94 LEU A C 1
ATOM 756 O O . LEU A 1 94 ? -2.312 9.099 5.532 1.00 90.25 94 LEU A O 1
ATOM 760 N N . ASN A 1 95 ? -0.182 9.570 5.009 1.00 88.50 95 ASN A N 1
ATOM 761 C CA . ASN A 1 95 ? 0.266 9.696 6.393 1.00 88.50 95 ASN A CA 1
ATOM 762 C C . ASN A 1 95 ? -0.490 10.795 7.141 1.00 88.50 95 ASN A C 1
ATOM 764 O O . ASN A 1 95 ? -0.891 10.580 8.284 1.00 88.50 95 ASN A O 1
ATOM 768 N N . ASP A 1 96 ? -0.717 11.943 6.512 1.00 89.44 96 ASP A N 1
ATOM 769 C CA . ASP A 1 96 ? -1.448 13.047 7.133 1.00 89.44 96 ASP A CA 1
ATOM 770 C C . ASP A 1 96 ? -2.927 12.703 7.333 1.00 89.44 96 ASP A C 1
ATOM 772 O O . ASP A 1 96 ? -3.445 12.856 8.441 1.00 89.44 96 ASP A O 1
ATOM 776 N N . LYS A 1 97 ? -3.567 12.074 6.342 1.00 86.00 97 LYS A N 1
ATOM 777 C CA . LYS A 1 97 ? -4.934 11.550 6.484 1.00 86.00 97 LYS A CA 1
ATOM 778 C C . LYS A 1 97 ? -5.057 10.504 7.597 1.00 86.00 97 LYS A C 1
ATOM 780 O O . LYS A 1 97 ? -6.037 10.482 8.342 1.00 86.00 97 LYS A O 1
ATOM 785 N N . LEU A 1 98 ? -4.063 9.627 7.743 1.00 81.88 98 LEU A N 1
ATOM 786 C CA . LEU A 1 98 ? -4.036 8.616 8.804 1.00 81.88 98 LEU A CA 1
ATOM 787 C C . LEU A 1 98 ? -3.841 9.223 10.199 1.00 81.88 98 LEU A C 1
ATOM 789 O O . LEU A 1 98 ? -4.315 8.619 11.167 1.00 81.88 98 LEU A O 1
ATOM 793 N N . LYS A 1 99 ? -3.144 10.363 10.312 1.00 81.00 99 LYS A N 1
ATOM 794 C CA . LYS A 1 99 ? -3.028 11.129 11.566 1.00 81.00 99 LYS A CA 1
ATOM 795 C C . LYS A 1 99 ? -4.355 11.801 11.918 1.00 81.00 99 LYS A C 1
ATOM 797 O O . LYS A 1 99 ? -4.740 11.766 13.083 1.00 81.00 99 LYS A O 1
ATOM 802 N N . GLU A 1 100 ? -5.043 12.364 10.925 1.00 81.12 100 GLU A N 1
ATOM 803 C CA . GLU A 1 100 ? -6.320 13.066 11.098 1.00 81.12 100 GLU A CA 1
ATOM 804 C C . GLU A 1 100 ? -7.453 12.128 11.530 1.00 81.12 100 GLU A C 1
ATOM 806 O O . GLU A 1 100 ? -8.157 12.409 12.497 1.00 81.12 100 GLU A O 1
ATOM 811 N N . LEU A 1 101 ? -7.615 10.986 10.855 1.00 69.81 101 LEU A N 1
ATOM 812 C CA . LEU A 1 101 ? -8.747 10.087 11.106 1.00 69.81 101 LEU A CA 1
ATOM 813 C C . LEU A 1 101 ? -8.717 9.433 12.492 1.00 69.81 101 LEU A C 1
ATOM 815 O O . LEU A 1 101 ? -9.768 9.108 13.042 1.00 69.81 101 LEU A O 1
ATOM 819 N N . TYR A 1 102 ? -7.529 9.192 13.051 1.00 60.72 102 TYR A N 1
ATOM 820 C CA . TYR A 1 102 ? -7.380 8.334 14.230 1.00 60.72 102 TYR A CA 1
ATOM 821 C C . TYR A 1 102 ? -6.298 8.812 15.211 1.00 60.72 102 TYR A C 1
ATOM 823 O O . TYR A 1 102 ? -5.424 8.023 15.583 1.00 60.72 102 TYR A O 1
ATOM 831 N N . PRO A 1 103 ? -6.339 10.062 15.710 1.00 60.56 103 PRO A N 1
ATOM 832 C CA . PRO A 1 103 ? -5.290 10.583 16.587 1.00 60.56 103 PRO A CA 1
ATOM 833 C C . PRO A 1 103 ? -5.161 9.782 17.893 1.00 60.56 103 PRO A C 1
ATOM 835 O O . PRO A 1 103 ? -4.058 9.600 18.401 1.00 60.56 103 PRO A O 1
ATOM 838 N N . LYS A 1 104 ? -6.274 9.238 18.412 1.00 61.66 104 LYS A N 1
ATOM 839 C CA . LYS A 1 104 ? -6.310 8.464 19.668 1.00 61.66 104 LYS A CA 1
ATOM 840 C C . LYS A 1 104 ? -6.135 6.950 19.487 1.00 61.66 104 LYS A C 1
ATOM 842 O O . LYS A 1 104 ? -5.707 6.279 20.418 1.00 61.66 104 LYS A O 1
ATOM 847 N N . THR A 1 105 ? -6.458 6.401 18.313 1.00 64.12 105 THR A N 1
ATOM 848 C CA . THR A 1 105 ? -6.478 4.944 18.055 1.00 64.12 105 THR A CA 1
ATOM 849 C C . THR A 1 105 ? -5.419 4.478 17.0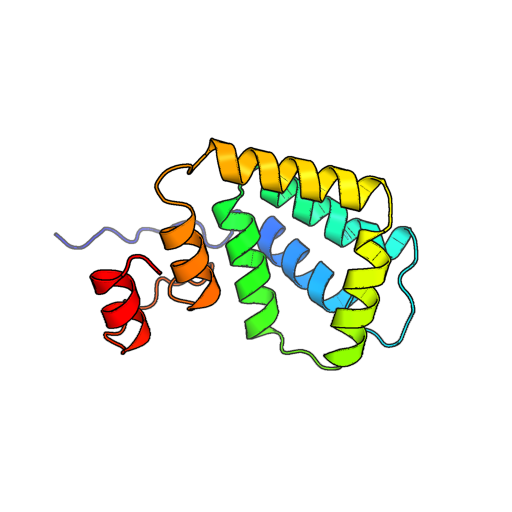57 1.00 64.12 105 THR A C 1
ATOM 851 O O . THR A 1 105 ? -5.359 3.287 16.753 1.00 64.12 105 THR A O 1
ATOM 854 N N . ARG A 1 106 ? -4.533 5.376 16.599 1.00 68.38 106 ARG A N 1
ATOM 855 C CA . ARG A 1 106 ? -3.411 5.069 15.697 1.00 68.38 106 ARG A CA 1
ATOM 856 C C . ARG A 1 106 ? -2.623 3.833 16.135 1.00 68.38 106 ARG A C 1
ATOM 858 O O . ARG A 1 106 ? -2.487 2.903 15.355 1.00 68.38 106 ARG A O 1
ATOM 865 N N . LYS A 1 107 ? -2.187 3.794 17.399 1.00 71.12 107 LYS A N 1
ATOM 866 C CA . LYS A 1 107 ? -1.418 2.664 17.947 1.00 71.12 107 LYS A CA 1
ATOM 867 C C . LYS A 1 107 ? -2.186 1.342 17.897 1.00 71.12 107 LYS A C 1
ATOM 869 O O . LYS A 1 107 ? -1.627 0.321 17.527 1.00 71.12 107 LYS A O 1
ATOM 874 N N . ALA A 1 108 ? -3.474 1.364 18.243 1.00 69.88 108 ALA A N 1
ATOM 875 C CA . ALA A 1 108 ? -4.314 0.169 18.213 1.00 69.88 108 ALA A CA 1
ATOM 876 C C . ALA A 1 108 ? -4.510 -0.350 16.784 1.00 69.88 108 ALA A C 1
ATOM 878 O O . ALA A 1 108 ? -4.461 -1.555 16.559 1.00 69.88 108 ALA A O 1
ATOM 879 N N . ARG A 1 109 ? -4.688 0.551 15.812 1.00 69.81 109 ARG A N 1
ATOM 880 C CA . ARG A 1 109 ? -4.776 0.198 14.392 1.00 69.81 109 ARG A CA 1
ATOM 881 C C . ARG A 1 109 ? -3.470 -0.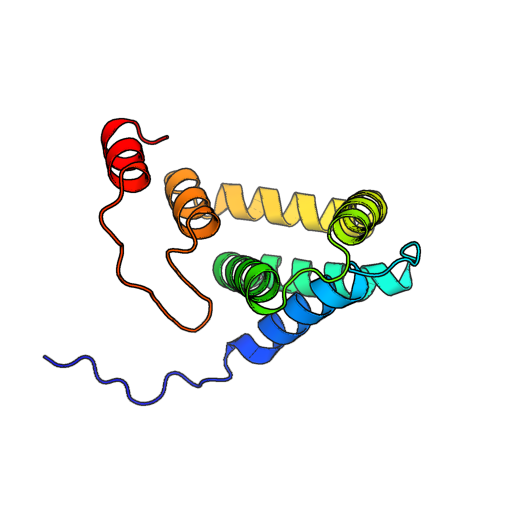414 13.893 1.00 69.81 109 ARG A C 1
ATOM 883 O O . ARG A 1 109 ? -3.512 -1.489 13.306 1.00 69.81 109 ARG A O 1
ATOM 890 N N . ASP A 1 110 ? -2.347 0.261 14.130 1.00 70.81 110 ASP A N 1
ATOM 891 C CA . ASP A 1 110 ? -1.033 -0.194 13.672 1.00 70.81 110 ASP A CA 1
ATOM 892 C C . ASP A 1 110 ? -0.735 -1.583 14.274 1.00 70.81 110 ASP A C 1
ATOM 894 O O . ASP A 1 110 ? -0.449 -2.518 13.533 1.00 70.81 110 ASP A O 1
ATOM 898 N N . PHE A 1 111 ? -1.012 -1.790 15.569 1.00 71.00 111 PHE A N 1
ATOM 899 C CA . PHE A 1 111 ? -0.927 -3.104 16.217 1.00 71.00 111 PHE A CA 1
ATOM 900 C C . PHE A 1 111 ? -1.834 -4.164 15.576 1.00 71.00 111 PHE A C 1
ATOM 902 O O . PHE A 1 111 ? -1.409 -5.297 15.350 1.00 71.00 111 PHE A O 1
ATOM 909 N N . ILE A 1 112 ? -3.100 -3.842 15.298 1.00 68.75 112 ILE A N 1
ATOM 910 C CA . ILE A 1 112 ? -4.051 -4.784 14.689 1.00 68.75 112 ILE A CA 1
ATOM 911 C C . ILE A 1 112 ? -3.582 -5.222 13.294 1.00 68.75 112 ILE A C 1
ATOM 913 O O . ILE A 1 112 ? -3.667 -6.414 12.983 1.00 68.75 112 ILE A O 1
ATOM 917 N N . ILE A 1 113 ? -3.079 -4.281 12.489 1.00 66.00 113 ILE A N 1
ATOM 918 C CA . ILE A 1 113 ? -2.568 -4.533 11.136 1.00 66.00 113 ILE A CA 1
ATOM 919 C C . ILE A 1 113 ? -1.266 -5.339 11.210 1.00 66.00 113 ILE A C 1
ATOM 921 O O . ILE A 1 113 ? -1.192 -6.411 10.621 1.00 66.00 113 ILE A O 1
ATOM 925 N N . GLU A 1 114 ? -0.279 -4.894 11.991 1.00 68.19 114 GLU A N 1
ATOM 926 C CA . GLU A 1 114 ? 1.026 -5.561 12.133 1.00 68.19 114 GLU A CA 1
ATOM 927 C C . GLU A 1 114 ? 0.921 -6.967 12.739 1.00 68.19 114 GLU A C 1
ATOM 929 O O . GLU A 1 114 ? 1.737 -7.843 12.452 1.00 68.19 114 GLU A O 1
ATOM 934 N N . THR A 1 115 ? -0.079 -7.205 13.595 1.00 65.88 115 THR A N 1
ATOM 935 C CA . THR A 1 115 ? -0.324 -8.528 14.191 1.00 65.88 115 THR A CA 1
ATOM 936 C C . THR A 1 115 ? -1.294 -9.398 13.394 1.00 65.88 115 THR A C 1
ATOM 938 O O . THR A 1 115 ? -1.625 -10.488 13.863 1.00 65.88 115 THR A O 1
ATOM 941 N N . ASN A 1 116 ? -1.722 -8.960 12.204 1.00 59.56 116 ASN A N 1
ATOM 942 C CA . ASN A 1 116 ? -2.600 -9.702 11.289 1.00 59.56 116 ASN A CA 1
ATOM 943 C C . ASN A 1 116 ? -3.919 -10.162 11.919 1.00 59.56 116 ASN A C 1
ATOM 945 O 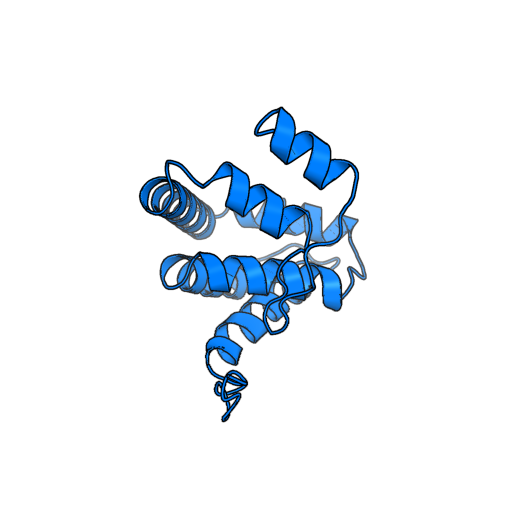O . ASN A 1 116 ? -4.457 -11.210 11.568 1.00 59.56 116 ASN A O 1
ATOM 949 N N . ARG A 1 117 ? -4.453 -9.392 12.870 1.00 60.44 117 ARG A N 1
ATOM 950 C CA . ARG A 1 117 ? -5.694 -9.760 13.573 1.00 60.44 117 ARG A CA 1
ATOM 951 C C . ARG A 1 117 ? -6.949 -9.541 12.737 1.00 60.44 117 ARG A C 1
ATOM 953 O O . ARG A 1 117 ? -7.998 -10.072 13.080 1.00 60.44 117 ARG A O 1
ATOM 960 N N . ILE A 1 118 ? -6.856 -8.755 11.669 1.00 59.31 118 ILE A N 1
ATOM 961 C CA . ILE A 1 118 ? -7.939 -8.553 10.710 1.00 59.31 118 ILE A CA 1
ATOM 962 C C . ILE A 1 118 ? -7.355 -8.765 9.312 1.00 59.31 118 ILE A C 1
ATOM 964 O O . ILE A 1 118 ? -6.421 -8.060 8.924 1.00 59.31 118 ILE A O 1
ATOM 968 N N . ARG A 1 119 ? -7.888 -9.740 8.570 1.00 58.47 119 ARG A N 1
ATOM 969 C CA . ARG A 1 119 ? -7.605 -9.943 7.143 1.00 58.47 119 ARG A CA 1
ATOM 970 C C . ARG A 1 119 ? -8.699 -9.284 6.309 1.00 58.47 119 ARG A C 1
ATOM 972 O O . ARG A 1 119 ? -9.772 -8.973 6.818 1.00 58.47 119 ARG A O 1
ATOM 979 N N . PHE A 1 120 ? -8.420 -9.059 5.030 1.00 55.81 120 PHE A N 1
ATOM 980 C CA . PHE A 1 120 ? -9.278 -8.260 4.152 1.00 55.81 120 PHE A CA 1
ATOM 981 C C . PHE A 1 120 ? -10.726 -8.776 4.046 1.00 55.81 120 PHE A C 1
ATOM 983 O O . PHE A 1 120 ? -11.651 -7.975 4.132 1.00 55.81 120 PHE A O 1
ATOM 990 N N . ASP A 1 121 ? -10.911 -10.098 3.971 1.00 52.88 121 ASP A N 1
ATOM 991 C CA . ASP A 1 121 ? -12.236 -10.743 3.896 1.00 52.88 121 ASP A CA 1
ATOM 992 C C . ASP A 1 121 ? -12.599 -11.554 5.149 1.00 52.88 121 ASP A C 1
ATOM 994 O O . ASP A 1 121 ? -13.674 -12.146 5.223 1.00 52.88 121 ASP A O 1
ATOM 998 N N . VAL A 1 122 ? -11.696 -11.632 6.132 1.00 54.62 122 VAL A N 1
ATOM 999 C CA . VAL A 1 122 ? -11.850 -12.511 7.298 1.00 54.62 122 VAL A CA 1
ATOM 1000 C C . VAL A 1 122 ? -11.388 -11.788 8.557 1.00 54.62 122 VAL A C 1
ATOM 1002 O O . VAL A 1 122 ? -10.220 -11.429 8.705 1.00 54.62 122 VAL A O 1
ATOM 1005 N N . THR A 1 123 ? -12.291 -11.618 9.516 1.00 49.25 123 THR A N 1
ATOM 1006 C CA . THR A 1 123 ? -11.911 -11.310 10.896 1.00 49.25 123 THR A CA 1
ATOM 1007 C C . THR A 1 123 ? -11.472 -12.611 11.564 1.00 49.25 123 THR A C 1
ATOM 1009 O O . THR A 1 123 ? -12.315 -13.456 11.858 1.00 49.25 123 THR A O 1
ATOM 1012 N N . GLU A 1 124 ? -10.172 -12.807 11.790 1.00 47.09 124 GLU A N 1
ATOM 1013 C CA . GLU A 1 124 ? -9.733 -13.889 12.676 1.00 47.09 124 GLU A CA 1
ATOM 1014 C C . GLU A 1 124 ? -10.058 -13.525 14.130 1.00 47.09 124 GLU A C 1
ATOM 1016 O O . GLU A 1 124 ? -9.951 -12.366 14.539 1.00 47.09 124 GLU A O 1
ATOM 1021 N N . GLU A 1 125 ? -10.442 -14.513 14.939 1.00 48.75 125 GLU A N 1
ATOM 1022 C CA . GLU A 1 125 ? -10.652 -14.288 16.367 1.00 48.75 125 GLU A CA 1
ATOM 1023 C C . GLU A 1 125 ? -9.373 -13.756 17.024 1.00 48.75 125 GLU A C 1
ATOM 1025 O O . GLU A 1 125 ? -8.262 -14.242 16.789 1.00 48.75 125 GLU A O 1
ATOM 1030 N N . ALA A 1 126 ? -9.521 -12.747 17.885 1.00 51.00 126 ALA A N 1
ATOM 1031 C CA . ALA A 1 126 ? -8.407 -12.119 18.579 1.00 51.00 126 ALA A CA 1
ATOM 1032 C C . ALA A 1 126 ? -7.728 -13.100 19.553 1.00 51.00 126 ALA A C 1
ATOM 1034 O O . ALA A 1 126 ? -8.007 -13.099 20.755 1.00 51.00 126 ALA A O 1
ATOM 1035 N N . LYS A 1 127 ? -6.763 -13.886 19.060 1.00 54.28 127 LYS A N 1
ATOM 1036 C CA . LYS A 1 127 ? -6.009 -14.845 19.875 1.00 54.28 127 LYS A CA 1
ATOM 1037 C C . LYS A 1 127 ? -5.377 -14.146 21.086 1.00 54.28 127 LYS A C 1
ATOM 1039 O O . LYS A 1 127 ? -4.758 -13.074 20.970 1.00 54.28 127 LYS A O 1
ATOM 1044 N N . HIS A 1 128 ? -5.574 -14.733 22.266 1.00 51.56 128 HIS A N 1
ATOM 1045 C CA . HIS A 1 128 ? -4.914 -14.332 23.505 1.00 51.56 128 HIS A CA 1
ATOM 1046 C C . HIS A 1 128 ? -3.445 -14.757 23.427 1.00 51.56 128 HIS A C 1
ATOM 1048 O O . HIS A 1 128 ? -3.113 -15.913 23.645 1.00 51.56 128 HIS A O 1
ATOM 1054 N N . ASN A 1 129 ? -2.564 -13.828 23.060 1.00 67.62 129 ASN A N 1
ATOM 1055 C CA . ASN A 1 129 ? -1.122 -14.057 22.998 1.00 67.62 129 ASN A CA 1
ATOM 1056 C C . ASN A 1 129 ? -0.367 -12.989 23.802 1.00 67.62 129 ASN A C 1
ATOM 1058 O O . ASN A 1 129 ? -0.923 -11.935 24.122 1.00 67.62 129 ASN A O 1
ATOM 1062 N N . PHE A 1 130 ? 0.906 -13.249 24.112 1.00 66.19 130 PHE A N 1
ATOM 1063 C CA . PHE A 1 130 ? 1.747 -12.348 24.911 1.00 66.19 130 PHE A CA 1
ATOM 1064 C C . PHE A 1 130 ? 1.804 -10.921 24.355 1.00 66.19 130 PHE A C 1
ATOM 1066 O O . PHE A 1 130 ? 1.742 -9.969 25.124 1.00 66.19 130 PHE A O 1
ATOM 1073 N N . ARG A 1 131 ? 1.809 -10.759 23.025 1.00 65.56 131 ARG A N 1
ATOM 1074 C CA . ARG A 1 131 ? 1.743 -9.438 22.377 1.00 65.56 131 ARG A CA 1
ATOM 1075 C C . ARG A 1 131 ? 0.456 -8.677 22.714 1.00 65.56 131 ARG A C 1
ATOM 1077 O O . ARG A 1 131 ? 0.506 -7.476 22.931 1.00 65.56 131 ARG A O 1
ATOM 1084 N N . ARG A 1 132 ? -0.694 -9.360 22.804 1.00 65.94 132 ARG A N 1
ATOM 1085 C CA . ARG A 1 132 ? -1.965 -8.749 23.243 1.00 65.94 132 ARG A CA 1
ATOM 1086 C C . ARG A 1 132 ? -1.905 -8.318 24.701 1.00 65.94 132 ARG A C 1
ATOM 1088 O O . ARG A 1 132 ? -2.418 -7.258 25.037 1.00 65.94 132 ARG A O 1
ATOM 1095 N N . LEU A 1 133 ? -1.353 -9.177 25.557 1.00 68.12 133 LEU A N 1
ATOM 1096 C CA . LEU A 1 133 ? -1.252 -8.900 26.986 1.00 68.12 133 LEU A CA 1
ATOM 1097 C C . LEU A 1 133 ? -0.360 -7.680 27.220 1.00 68.12 133 LEU A C 1
ATOM 1099 O O . LEU A 1 133 ? -0.775 -6.775 27.933 1.00 68.12 133 LEU A O 1
ATOM 1103 N N . PHE A 1 134 ? 0.784 -7.631 26.535 1.00 73.12 134 PHE A N 1
ATOM 1104 C CA . PHE A 1 134 ? 1.710 -6.504 26.557 1.00 73.12 134 PHE A CA 1
ATOM 1105 C C . PHE A 1 134 ? 1.051 -5.211 26.065 1.00 73.12 134 PHE A C 1
ATOM 1107 O O . PHE A 1 134 ? 1.018 -4.233 26.802 1.00 73.12 134 PHE A O 1
ATOM 1114 N N . PHE A 1 135 ? 0.403 -5.232 24.897 1.00 74.69 135 PHE A N 1
ATOM 1115 C CA . PHE A 1 135 ? -0.317 -4.062 24.387 1.00 74.69 135 PHE A CA 1
ATOM 1116 C C . PHE A 1 135 ? -1.396 -3.560 25.359 1.00 74.69 135 PHE A C 1
ATOM 1118 O O . PHE A 1 135 ? -1.579 -2.356 25.532 1.00 74.69 135 PHE A O 1
ATOM 1125 N N . LYS A 1 136 ? -2.110 -4.471 26.033 1.00 68.75 136 LYS A N 1
ATOM 1126 C CA . LYS A 1 136 ? -3.159 -4.117 26.999 1.00 68.75 136 LYS A CA 1
ATOM 1127 C C . LYS A 1 136 ? -2.596 -3.474 28.272 1.00 68.75 136 LYS A C 1
ATOM 1129 O O . LYS A 1 136 ? -3.280 -2.646 28.865 1.00 68.75 136 LYS A O 1
ATOM 1134 N N . THR A 1 137 ? -1.399 -3.866 28.708 1.00 69.88 137 THR A N 1
ATOM 1135 C CA . THR A 1 137 ? -0.773 -3.339 29.929 1.00 69.88 137 THR A CA 1
ATOM 1136 C C . THR A 1 137 ? 0.023 -2.065 29.690 1.00 69.88 137 THR A C 1
ATOM 1138 O O . THR A 1 137 ? 0.074 -1.222 30.581 1.00 69.88 137 THR A O 1
ATOM 1141 N N . THR A 1 138 ? 0.632 -1.896 28.517 1.00 71.31 138 THR A N 1
ATOM 1142 C CA . THR A 1 138 ? 1.561 -0.785 28.257 1.00 71.31 138 THR A CA 1
ATOM 1143 C C . THR A 1 138 ? 1.017 0.241 27.264 1.00 71.31 138 THR A C 1
ATOM 1145 O O . THR A 1 138 ? 1.484 1.378 27.244 1.00 71.31 138 THR A O 1
ATOM 1148 N N . GLY A 1 139 ? 0.039 -0.124 26.428 1.00 56.09 139 GLY A N 1
ATOM 1149 C CA . GLY A 1 139 ? -0.358 0.691 25.278 1.00 56.09 139 GLY A CA 1
ATOM 1150 C C . GLY A 1 139 ? 0.745 0.818 24.214 1.00 56.09 139 GLY A C 1
ATOM 1151 O O . GLY A 1 139 ? 0.715 1.774 23.426 1.00 56.09 139 GLY A O 1
ATOM 1152 N N . PHE A 1 140 ? 1.721 -0.101 24.226 1.00 46.06 140 PHE A N 1
ATOM 1153 C CA . PHE A 1 140 ? 2.819 -0.249 23.266 1.00 46.06 140 PHE A CA 1
ATOM 1154 C C . PHE A 1 140 ? 2.749 -1.599 22.553 1.00 46.06 140 PHE A C 1
ATOM 1156 O O . PHE A 1 140 ? 2.433 -2.618 23.209 1.00 46.06 140 PHE A O 1
#

Sequence (140 aa):
MPLNTDSIPVDRFKSIRTRAERVITSLDTPLSPDEDSTKYLAEHLRDCLKHPTTGLMAYNDAFISRGQNYPGYYRRNLEAVKKFPDIKNLMNALNDKLKELYPKTRKARDFIIETNRIRFDVTEEAKHNFRRLFFKTTGF

Radius of gyration: 16.63 Å; chains: 1; bounding box: 45×28×45 Å

pLDDT: mean 75.7, std 15.58, range [34.84, 94.38]

Foldseek 3Di:
DPDPPPDPPPCPCVVLLVLLLLLLVLQLDPDADDPVSLVSVLVLLVVCLVVVLLSLLSNLLSPVVVDRPRVVRSVVNVVVSCPDPSNVVSVVSSVVVLCVVCVPCSLVSVLCSVVVCDHNNDRHPPDDDPSVVCCVVPVD

Secondary structure (DSSP, 8-state):
---------TTTTHHHHHHHHHHHHHHSSSSPP-TTTHHHHHHHHHHHHHSHHHHHHHHHHHHHHH--SSHHHHHHHHHHHTTSHHHHHHHHHHHHHHHHH-TTTHHHHHHHHHTT-B-SS-B------HHHHHHHHH--